Protein AF-A0A815W110-F1 (afdb_monomer_lite)

Foldseek 3Di:
DLVVLVVCVVCVQQLDHPPPPPDPDDDPVSNVVSVVPDPDDDDDDFWFDDDDGNHHPVNRVVRCVVTPGDPDDDDDDPLPCLDCVNVVVDDPVVSVVVSVVSVVVVVVVVVVQAAEWDCDPVAPRHDPSGPHYPPNSDDDDDPDDDPDDDDDDDDDPPDDD

Radius of gyration: 28.36 Å; chains: 1; bounding box: 44×60×89 Å

Organism: NCBI:txid392033

pLDDT: mean 85.51, std 13.54, range [36.84, 98.0]

InterPro domains:
  IPR020864 Membrane attack complex component/perforin (MACPF) domain [PF01823] (7-109)

Sequence (161 aa):
MYKAAAEASFLSSFGLSANYESDSKYNQTSINEYKRKINRKVVSSKGGEIFILGGHMEAWQASVKKSPAIIRRAVENLTYFIQADKIPELTDMALSKVRKEINEAVNTYMEMNTIRGCMNRNSPSFNWITNLDDGSCASVQQTTQFGGFIRTCTEDSHMPQ

Structure (mmCIF, N/CA/C/O backbone):
data_AF-A0A815W110-F1
#
_entry.id   AF-A0A815W110-F1
#
loop_
_atom_site.group_PDB
_atom_site.id
_atom_site.type_symbol
_atom_site.label_atom_id
_atom_site.label_alt_id
_atom_site.label_comp_id
_atom_site.label_asym_id
_atom_site.label_entity_id
_atom_site.label_seq_id
_atom_site.pdbx_PDB_ins_code
_atom_site.Cartn_x
_atom_site.Cartn_y
_atom_site.Cartn_z
_atom_site.occupancy
_atom_site.B_iso_or_equiv
_atom_site.auth_seq_id
_atom_site.auth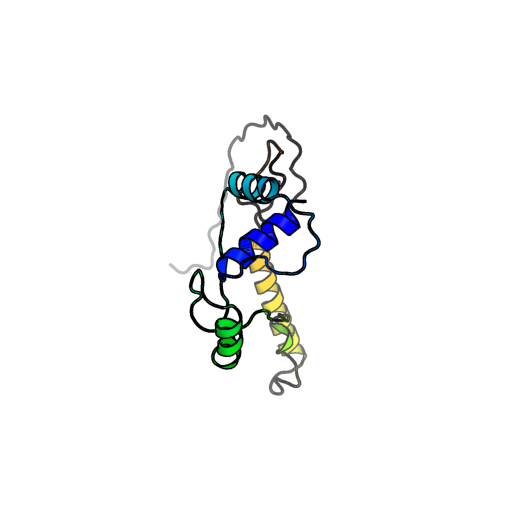_comp_id
_atom_site.auth_asym_id
_atom_site.auth_atom_id
_atom_site.pdbx_PDB_model_num
ATOM 1 N N . MET A 1 1 ? 3.249 8.091 -30.346 1.00 59.06 1 MET A N 1
ATOM 2 C CA . MET A 1 1 ? 4.572 7.669 -30.865 1.00 59.06 1 MET A CA 1
ATOM 3 C C . MET A 1 1 ? 5.406 6.896 -29.838 1.00 59.06 1 MET A C 1
ATOM 5 O O . MET A 1 1 ? 5.818 5.793 -30.158 1.00 59.06 1 MET A O 1
ATOM 9 N N . TYR A 1 2 ? 5.608 7.379 -28.604 1.00 77.00 2 TYR A N 1
ATOM 10 C CA . TYR A 1 2 ? 6.486 6.696 -27.628 1.00 77.00 2 TYR A CA 1
ATOM 11 C C . TYR A 1 2 ? 6.013 5.319 -27.122 1.00 77.00 2 TYR A C 1
ATOM 13 O O . TYR A 1 2 ? 6.851 4.509 -26.745 1.00 77.00 2 TYR A O 1
ATOM 21 N N . LYS A 1 3 ? 4.705 5.019 -27.148 1.00 81.56 3 LYS A N 1
ATOM 22 C CA . LYS A 1 3 ? 4.167 3.714 -26.715 1.00 81.56 3 LYS A CA 1
ATOM 23 C C . LYS A 1 3 ? 4.677 2.551 -27.581 1.00 81.56 3 LYS A C 1
ATOM 25 O O . LYS A 1 3 ? 5.240 1.607 -27.045 1.00 81.56 3 LYS A O 1
ATOM 30 N N . ALA A 1 4 ? 4.578 2.676 -28.905 1.00 80.12 4 ALA A N 1
ATOM 31 C CA . ALA A 1 4 ? 5.070 1.664 -29.844 1.00 80.12 4 ALA A CA 1
ATOM 32 C C . ALA A 1 4 ? 6.595 1.468 -29.737 1.00 80.12 4 ALA A C 1
ATOM 34 O O . ALA A 1 4 ? 7.088 0.345 -29.741 1.00 80.12 4 ALA A O 1
ATOM 35 N N . ALA A 1 5 ? 7.352 2.558 -29.558 1.00 82.56 5 ALA A N 1
ATOM 36 C CA . ALA A 1 5 ? 8.796 2.485 -29.327 1.00 82.56 5 ALA A CA 1
ATOM 37 C C . ALA A 1 5 ? 9.155 1.785 -27.999 1.00 82.56 5 ALA A C 1
ATOM 39 O O . ALA A 1 5 ? 10.152 1.064 -27.932 1.00 82.56 5 ALA A O 1
ATOM 40 N N . ALA A 1 6 ? 8.339 1.968 -26.954 1.00 85.06 6 ALA A N 1
ATOM 41 C CA . ALA A 1 6 ? 8.491 1.278 -25.676 1.00 85.06 6 ALA A CA 1
ATOM 42 C C . ALA A 1 6 ? 8.215 -0.224 -25.792 1.00 85.06 6 ALA A C 1
ATOM 44 O O . ALA A 1 6 ? 9.016 -1.026 -25.315 1.00 85.06 6 ALA A O 1
ATOM 45 N N . GLU A 1 7 ? 7.130 -0.598 -26.471 1.00 84.06 7 GLU A N 1
ATOM 46 C CA . GLU A 1 7 ? 6.768 -1.993 -26.744 1.00 84.06 7 GLU A CA 1
ATOM 47 C C . GLU A 1 7 ? 7.860 -2.695 -27.560 1.00 84.06 7 GLU A C 1
ATOM 49 O O . GLU A 1 7 ? 8.364 -3.737 -27.143 1.00 84.06 7 GLU A O 1
ATOM 54 N N . ALA A 1 8 ? 8.333 -2.076 -28.646 1.00 80.75 8 ALA A N 1
ATOM 55 C CA . ALA A 1 8 ? 9.441 -2.606 -29.440 1.00 80.75 8 ALA A CA 1
ATOM 56 C C . ALA A 1 8 ? 10.730 -2.761 -28.608 1.00 80.75 8 ALA A C 1
ATOM 58 O O . ALA A 1 8 ? 11.420 -3.778 -28.692 1.00 80.75 8 ALA A O 1
ATOM 59 N N . SER A 1 9 ? 11.042 -1.784 -27.746 1.00 83.12 9 SER A N 1
ATOM 60 C CA . SER A 1 9 ? 12.195 -1.862 -26.840 1.00 83.12 9 SER A CA 1
ATOM 61 C C . SER A 1 9 ? 12.038 -2.900 -25.717 1.00 83.12 9 SER A C 1
ATOM 63 O O . SER A 1 9 ? 13.041 -3.261 -25.087 1.00 83.12 9 SER A O 1
ATOM 65 N N . PHE A 1 10 ? 10.814 -3.324 -25.405 1.00 85.81 10 PHE A N 1
ATOM 66 C CA . PHE A 1 10 ? 10.538 -4.407 -24.467 1.00 85.81 10 PHE A CA 1
ATOM 67 C C . PHE A 1 10 ? 10.649 -5.767 -25.157 1.00 85.81 10 PHE A C 1
ATOM 69 O O . PHE A 1 10 ? 11.343 -6.636 -24.638 1.00 85.81 10 PHE A O 1
ATOM 76 N N . LEU A 1 11 ? 10.076 -5.937 -26.351 1.00 83.56 11 LEU A N 1
ATOM 77 C CA . LEU A 1 11 ? 10.185 -7.180 -27.127 1.00 83.56 11 LEU A CA 1
ATOM 78 C C . LEU A 1 11 ? 11.642 -7.541 -27.431 1.00 83.56 11 LEU A C 1
ATOM 80 O O . LEU A 1 11 ? 12.038 -8.692 -27.264 1.00 83.56 11 LEU A O 1
ATOM 84 N N . SER A 1 12 ? 12.483 -6.538 -27.710 1.00 78.56 12 SER A N 1
ATOM 85 C CA . SER A 1 12 ? 13.923 -6.757 -27.889 1.00 78.56 12 SER A CA 1
ATOM 86 C C . SER A 1 12 ? 14.620 -7.353 -26.654 1.00 78.56 12 SER A C 1
ATOM 88 O O . SER A 1 12 ? 15.744 -7.829 -26.764 1.00 78.56 12 SER A O 1
ATOM 90 N N . SER A 1 13 ? 14.011 -7.301 -25.461 1.00 81.38 13 SER A N 1
ATOM 91 C CA . SER A 1 13 ? 14.562 -7.938 -24.254 1.00 81.38 13 SER A CA 1
ATOM 92 C C . SER A 1 13 ? 14.346 -9.455 -24.193 1.00 81.38 13 SER A C 1
ATOM 94 O O . SER A 1 13 ? 15.034 -10.107 -23.414 1.00 81.38 13 SER A O 1
ATOM 96 N N . PHE A 1 14 ? 13.478 -10.010 -25.045 1.00 77.06 14 PHE A N 1
ATOM 97 C CA . PHE A 1 14 ? 13.240 -11.453 -25.215 1.00 77.06 14 PHE A CA 1
ATOM 98 C C . PHE A 1 14 ? 13.976 -12.040 -26.429 1.00 77.06 14 PHE A C 1
ATOM 100 O O . PHE A 1 14 ? 13.602 -13.085 -26.948 1.00 77.06 14 PHE A O 1
ATOM 107 N N . GLY A 1 15 ? 14.969 -11.327 -26.972 1.00 69.38 15 GLY A N 1
ATOM 108 C CA . GLY A 1 15 ? 15.657 -11.761 -28.195 1.00 69.38 15 GLY A CA 1
ATOM 109 C C . GLY A 1 15 ? 14.766 -11.752 -29.444 1.00 69.38 15 GLY A C 1
ATOM 110 O O . GLY A 1 15 ? 15.218 -12.129 -30.520 1.00 69.38 15 GLY A O 1
ATOM 111 N N . LEU A 1 16 ? 13.522 -11.279 -29.326 1.00 69.31 16 LEU A N 1
ATOM 112 C CA . LEU A 1 16 ? 12.637 -11.049 -30.453 1.00 69.31 16 LEU A CA 1
ATOM 113 C C . LEU A 1 16 ? 13.142 -9.802 -31.180 1.00 69.31 16 LEU A C 1
ATOM 115 O O . LEU A 1 16 ? 12.994 -8.674 -30.696 1.00 69.31 16 LEU A O 1
ATOM 119 N N . SER A 1 17 ? 13.762 -9.994 -32.346 1.00 54.91 17 SER A N 1
ATOM 120 C CA . SER A 1 17 ? 13.806 -8.914 -33.323 1.00 54.91 17 SER A CA 1
ATOM 121 C C . SER A 1 17 ? 12.362 -8.603 -33.702 1.00 54.91 17 SER A C 1
ATOM 123 O O . SER A 1 17 ? 11.524 -9.501 -33.803 1.00 54.91 17 SER A O 1
ATOM 125 N N . ALA A 1 18 ? 12.038 -7.327 -33.881 1.00 50.28 18 ALA A N 1
ATOM 126 C CA . ALA A 1 18 ? 10.761 -6.923 -34.447 1.00 50.28 18 ALA A CA 1
ATOM 127 C C . ALA A 1 18 ? 10.715 -7.326 -35.938 1.00 50.28 18 ALA A C 1
ATOM 129 O O . ALA A 1 18 ? 10.756 -6.477 -36.815 1.00 50.28 18 ALA A O 1
ATOM 130 N N . ASN A 1 19 ? 10.665 -8.632 -36.210 1.00 44.38 19 ASN A N 1
ATOM 131 C CA . ASN A 1 19 ? 10.255 -9.224 -37.483 1.00 44.38 19 ASN A CA 1
ATOM 132 C C . ASN A 1 19 ? 8.748 -9.531 -37.452 1.00 44.38 19 ASN A C 1
ATOM 134 O O . ASN A 1 19 ? 8.250 -10.313 -38.255 1.00 44.38 19 ASN A O 1
ATOM 138 N N . TYR A 1 20 ? 8.022 -8.945 -36.495 1.00 42.09 20 TYR A N 1
ATOM 139 C CA . TYR A 1 20 ? 6.584 -8.789 -36.612 1.00 42.09 20 TYR A CA 1
ATOM 140 C C . TYR A 1 20 ? 6.343 -8.007 -37.905 1.00 42.09 20 TYR A C 1
ATOM 142 O O . TYR A 1 20 ? 7.018 -7.000 -38.129 1.00 42.09 20 TYR A O 1
ATOM 150 N N . GLU A 1 21 ? 5.401 -8.445 -38.736 1.00 38.16 21 GLU A N 1
ATOM 151 C CA . GLU A 1 21 ? 4.820 -7.667 -39.837 1.00 38.16 21 GLU A CA 1
ATOM 152 C C . GLU A 1 21 ? 4.098 -6.412 -39.293 1.00 38.16 21 GLU A C 1
ATOM 154 O O . GLU A 1 21 ? 2.950 -6.121 -39.615 1.00 38.16 21 GLU A O 1
ATOM 159 N N . SER A 1 22 ? 4.749 -5.626 -38.434 1.00 41.34 22 SER A N 1
ATOM 160 C CA . SER A 1 22 ? 4.431 -4.221 -38.291 1.00 41.34 22 SER A CA 1
ATOM 161 C C . SER A 1 22 ? 4.932 -3.568 -39.563 1.00 41.34 22 SER A C 1
ATOM 163 O O . SER A 1 22 ? 6.096 -3.174 -39.660 1.00 41.34 22 SER A O 1
ATOM 165 N N . ASP A 1 23 ? 4.048 -3.540 -40.551 1.00 36.84 23 ASP A N 1
ATOM 166 C CA . ASP A 1 23 ? 3.837 -2.408 -41.439 1.00 36.84 23 ASP A CA 1
ATOM 167 C C . ASP A 1 23 ? 4.828 -1.264 -41.143 1.00 36.84 23 ASP A C 1
ATOM 169 O O . ASP A 1 23 ? 4.771 -0.587 -40.111 1.00 36.84 23 ASP A O 1
ATOM 173 N N . SER A 1 24 ? 5.821 -1.164 -42.016 1.00 43.31 24 SER A N 1
ATOM 174 C CA . SER A 1 24 ? 6.978 -0.272 -42.061 1.00 43.31 24 SER A CA 1
ATOM 175 C C . SER A 1 24 ? 6.724 1.193 -41.657 1.00 43.31 24 SER A C 1
ATOM 177 O O . SER A 1 24 ? 6.771 2.089 -42.500 1.00 43.31 24 SER A O 1
ATOM 179 N N . LYS A 1 25 ? 6.475 1.490 -40.373 1.00 47.88 25 LYS A N 1
ATOM 180 C CA . LYS A 1 25 ? 6.174 2.867 -39.923 1.00 47.88 25 LYS A CA 1
ATOM 181 C C . LYS A 1 25 ? 6.851 3.347 -38.641 1.00 47.88 25 LYS A C 1
ATOM 183 O O . LYS A 1 25 ? 6.629 4.497 -38.260 1.00 47.88 25 LYS A O 1
ATOM 188 N N . TYR A 1 26 ? 7.716 2.560 -37.998 1.00 55.69 26 TYR A N 1
ATOM 189 C CA . TYR A 1 26 ? 8.486 3.045 -36.844 1.00 55.69 26 TYR A CA 1
ATOM 190 C C . TYR A 1 26 ? 9.980 3.081 -37.142 1.00 55.69 26 TYR A C 1
ATOM 192 O O . TYR A 1 26 ? 10.665 2.066 -37.191 1.00 55.69 26 TYR A O 1
ATOM 200 N N . ASN A 1 27 ? 10.474 4.299 -37.349 1.00 62.94 27 ASN A N 1
ATOM 201 C CA . ASN A 1 27 ? 11.871 4.586 -37.624 1.00 62.94 27 ASN A CA 1
ATOM 202 C C . ASN A 1 27 ? 12.746 4.161 -36.425 1.00 62.94 27 ASN A C 1
ATOM 204 O O . ASN A 1 27 ? 12.448 4.523 -35.284 1.00 62.94 27 ASN A O 1
ATOM 208 N N . GLN A 1 28 ? 13.851 3.448 -36.674 1.00 68.81 28 GLN A N 1
ATOM 209 C CA . GLN A 1 28 ? 14.881 3.128 -35.674 1.00 68.81 28 GLN A CA 1
ATOM 210 C C . GLN A 1 28 ? 15.322 4.381 -34.893 1.00 68.81 28 GLN A C 1
ATOM 212 O O . GLN A 1 28 ? 15.606 4.308 -33.695 1.00 68.81 28 GLN A O 1
ATOM 217 N N . THR A 1 29 ? 15.288 5.548 -35.540 1.00 76.50 29 THR A N 1
ATOM 218 C CA . THR A 1 29 ? 15.498 6.859 -34.917 1.00 76.50 29 THR A CA 1
ATOM 219 C C . THR A 1 29 ? 14.532 7.118 -33.760 1.00 76.50 29 THR A C 1
ATOM 221 O O . THR A 1 29 ? 14.976 7.513 -32.689 1.00 76.50 29 THR A O 1
ATOM 224 N N . SER A 1 30 ? 13.237 6.820 -33.900 1.00 75.94 30 SER A N 1
ATOM 225 C CA . SER A 1 30 ? 12.241 7.020 -32.837 1.00 75.94 30 SER A CA 1
ATOM 226 C C . SER A 1 30 ? 12.448 6.080 -31.643 1.00 75.94 30 SER A C 1
ATOM 228 O O . SER A 1 30 ? 12.227 6.481 -30.499 1.00 75.94 30 SER A O 1
ATOM 230 N N . ILE A 1 31 ? 12.905 4.845 -31.880 1.00 77.12 31 ILE A N 1
ATOM 231 C CA . ILE A 1 31 ? 13.266 3.902 -30.807 1.00 77.12 31 ILE A CA 1
ATOM 232 C C . ILE A 1 31 ? 14.522 4.386 -30.076 1.00 77.12 31 ILE A C 1
ATOM 234 O O . ILE A 1 31 ? 14.568 4.367 -28.845 1.00 77.12 31 ILE A O 1
ATOM 238 N N . ASN A 1 32 ? 15.530 4.852 -30.812 1.00 82.81 32 ASN A N 1
ATOM 239 C CA . ASN A 1 32 ? 16.764 5.382 -30.235 1.00 82.81 32 ASN A CA 1
ATOM 240 C C . ASN A 1 32 ? 16.507 6.673 -29.440 1.00 82.81 32 ASN A C 1
ATOM 242 O O . ASN A 1 32 ? 17.007 6.829 -28.326 1.00 82.81 32 ASN A O 1
ATOM 246 N N . GLU A 1 33 ? 15.669 7.570 -29.962 1.00 86.69 33 GLU A N 1
ATOM 247 C CA . GLU A 1 33 ? 15.218 8.767 -29.254 1.00 86.69 33 GLU A CA 1
ATOM 248 C C . GLU A 1 33 ? 14.454 8.429 -27.977 1.00 86.69 33 GLU A C 1
ATOM 250 O O . GLU A 1 33 ? 14.693 9.057 -26.945 1.00 86.69 33 GLU A O 1
ATOM 255 N N . TYR A 1 34 ? 13.560 7.435 -28.032 1.00 86.00 34 TYR A N 1
ATOM 256 C CA . TYR A 1 34 ? 12.866 6.933 -26.852 1.00 86.00 34 TYR A CA 1
ATOM 257 C C . TYR A 1 34 ? 13.870 6.426 -25.814 1.00 86.00 34 TYR A C 1
ATOM 259 O O . TYR A 1 34 ? 13.866 6.927 -24.693 1.00 86.00 34 TYR A O 1
ATOM 267 N N . LYS A 1 35 ? 14.783 5.520 -26.198 1.00 84.38 35 LYS A N 1
ATOM 268 C CA . LYS A 1 35 ? 15.808 4.949 -25.308 1.00 84.38 35 LYS A CA 1
ATOM 269 C C . LYS A 1 35 ? 16.663 6.019 -24.631 1.00 84.38 35 LYS A C 1
ATOM 271 O O . LYS A 1 35 ? 16.928 5.903 -23.440 1.00 84.38 35 LYS A O 1
ATOM 276 N N . ARG A 1 36 ? 17.032 7.086 -25.348 1.00 88.25 36 ARG A N 1
ATOM 277 C CA . ARG A 1 36 ? 17.808 8.208 -24.793 1.00 88.25 36 ARG A CA 1
ATOM 278 C C . ARG A 1 36 ? 17.051 9.005 -23.723 1.00 88.25 36 ARG A C 1
ATOM 280 O O . ARG A 1 36 ? 17.682 9.601 -22.861 1.00 88.25 36 ARG A O 1
ATOM 287 N N . LYS A 1 37 ? 15.716 9.035 -23.772 1.00 90.50 37 LYS A N 1
ATOM 288 C CA . LYS A 1 37 ? 14.867 9.738 -22.793 1.00 90.50 37 LYS A CA 1
ATOM 289 C C . LYS A 1 37 ? 14.492 8.874 -21.579 1.00 90.50 37 LYS A C 1
ATOM 291 O O . LYS A 1 37 ? 13.804 9.361 -20.683 1.00 90.50 37 LYS A O 1
ATOM 296 N N . ILE A 1 38 ? 14.890 7.599 -21.542 1.00 88.75 38 ILE A N 1
ATOM 297 C CA . ILE A 1 38 ? 14.591 6.706 -20.418 1.00 88.75 38 ILE A CA 1
ATOM 298 C C . ILE A 1 38 ? 15.589 6.961 -19.289 1.00 88.75 38 ILE A C 1
ATOM 300 O O . ILE A 1 38 ? 16.757 6.605 -19.397 1.00 88.75 38 ILE A O 1
ATOM 304 N N . ASN A 1 39 ? 15.100 7.474 -18.162 1.00 91.12 39 ASN A N 1
ATOM 305 C CA . ASN A 1 39 ? 15.920 7.629 -16.956 1.00 91.12 39 ASN A CA 1
ATOM 306 C C . ASN A 1 39 ? 15.980 6.349 -16.106 1.00 91.12 39 ASN A C 1
ATOM 308 O O . ASN A 1 39 ? 16.890 6.176 -15.302 1.00 91.12 39 ASN A O 1
ATOM 312 N N . ARG A 1 40 ? 15.002 5.444 -16.252 1.00 89.75 40 ARG A N 1
ATOM 313 C CA . ARG A 1 40 ? 14.941 4.179 -15.509 1.00 89.75 40 ARG A CA 1
ATOM 314 C C . ARG A 1 40 ? 14.209 3.110 -16.317 1.00 89.75 40 ARG A C 1
ATOM 316 O O . ARG A 1 40 ? 13.080 3.332 -16.745 1.00 89.75 40 ARG A O 1
ATOM 323 N N . LYS A 1 41 ? 14.828 1.935 -16.467 1.00 86.69 41 LYS A N 1
ATOM 324 C CA . LYS A 1 41 ? 14.222 0.731 -17.059 1.00 86.69 41 LYS A CA 1
ATOM 325 C C . LYS A 1 41 ? 14.183 -0.376 -16.011 1.00 86.69 41 LYS A C 1
ATOM 327 O O . LYS A 1 41 ? 15.212 -0.705 -15.432 1.00 86.69 41 LYS A O 1
ATOM 332 N N . VAL A 1 42 ? 13.006 -0.955 -15.783 1.00 88.75 42 VAL A N 1
ATOM 333 C CA . VAL A 1 42 ? 12.819 -2.102 -14.885 1.00 88.75 42 VAL A CA 1
ATOM 334 C C . VAL A 1 42 ? 11.987 -3.145 -15.616 1.00 88.75 42 VAL A C 1
ATOM 336 O O . VAL A 1 42 ? 10.932 -2.821 -16.153 1.00 88.75 42 VAL A O 1
ATOM 339 N N . VAL A 1 43 ? 12.470 -4.385 -15.633 1.00 86.19 43 VAL A N 1
ATOM 340 C CA . VAL A 1 43 ? 11.712 -5.557 -16.083 1.00 86.19 43 VAL A CA 1
ATOM 341 C C . VAL A 1 43 ? 11.502 -6.436 -14.858 1.00 86.19 43 VAL A C 1
ATOM 343 O O . VAL A 1 43 ? 12.457 -6.748 -14.152 1.00 86.19 43 VAL A O 1
ATOM 346 N N . SER A 1 44 ? 10.249 -6.785 -14.576 1.00 88.31 44 SER A N 1
ATOM 347 C CA . SER A 1 44 ? 9.874 -7.626 -13.441 1.00 88.31 44 SER A CA 1
ATOM 348 C C . SER A 1 44 ? 9.045 -8.794 -13.952 1.00 88.31 44 SER A C 1
ATOM 350 O O . SER A 1 44 ? 8.046 -8.589 -14.639 1.00 88.31 44 SER A O 1
ATOM 352 N N . SER A 1 45 ? 9.480 -10.006 -13.618 1.00 88.56 45 SER A N 1
ATOM 353 C CA . SER A 1 45 ? 8.742 -11.239 -13.876 1.00 88.56 45 SER A CA 1
ATOM 354 C C . SER A 1 45 ? 7.972 -11.649 -12.624 1.00 88.56 45 SER A C 1
ATOM 356 O O . SER A 1 45 ? 8.487 -11.532 -11.509 1.00 88.56 45 SER A O 1
ATOM 358 N N . LYS A 1 46 ? 6.733 -12.113 -12.799 1.00 91.81 46 LYS A N 1
ATOM 359 C CA . LYS A 1 46 ? 5.895 -12.659 -11.727 1.00 91.81 46 LYS A CA 1
ATOM 360 C C . LYS A 1 46 ? 5.450 -14.059 -12.120 1.00 91.81 46 LYS A C 1
ATOM 362 O O . LYS A 1 46 ? 4.688 -14.211 -13.071 1.00 91.81 46 LYS A O 1
ATOM 367 N N . GLY A 1 47 ? 5.880 -15.049 -11.346 1.00 92.38 47 GLY A N 1
ATOM 368 C CA . GLY A 1 47 ? 5.664 -16.454 -11.677 1.00 92.38 47 GLY A CA 1
ATOM 369 C C . GLY A 1 47 ? 6.559 -16.916 -12.825 1.00 92.38 47 GLY A C 1
ATOM 370 O O . GLY A 1 47 ? 7.376 -16.156 -13.350 1.00 92.38 47 GLY A O 1
ATOM 371 N N . GLY A 1 48 ? 6.394 -18.179 -13.194 1.00 91.94 48 GLY A N 1
ATOM 372 C CA . GLY A 1 48 ? 7.309 -18.881 -14.078 1.00 91.94 48 GLY A CA 1
ATOM 373 C C . GLY A 1 48 ? 8.712 -19.017 -13.485 1.00 91.94 48 GLY A C 1
ATOM 374 O O . GLY A 1 48 ? 8.951 -18.774 -12.300 1.00 91.94 48 GLY A O 1
ATOM 375 N N . GLU A 1 49 ? 9.639 -19.422 -14.339 1.00 87.88 49 GLU A N 1
ATOM 376 C CA . GLU A 1 49 ? 11.069 -19.438 -14.056 1.00 87.88 49 GLU A CA 1
ATOM 377 C C . GLU A 1 49 ? 11.673 -18.024 -14.131 1.00 87.88 49 GLU A C 1
ATOM 379 O O . GLU A 1 49 ? 11.050 -17.064 -14.601 1.00 87.88 49 GLU A O 1
ATOM 384 N N . ILE A 1 50 ? 12.900 -17.888 -13.620 1.00 83.44 50 ILE A N 1
ATOM 385 C CA . ILE A 1 50 ? 13.625 -16.613 -13.571 1.00 83.44 50 ILE A CA 1
ATOM 386 C C . ILE A 1 50 ? 13.745 -16.042 -14.989 1.00 83.44 50 ILE A C 1
ATOM 388 O O . ILE A 1 50 ? 14.172 -16.727 -15.915 1.00 83.44 50 ILE A O 1
ATOM 392 N N . PHE A 1 51 ? 13.386 -14.767 -15.154 1.00 81.69 51 PHE A N 1
ATOM 393 C CA . PHE A 1 51 ? 13.534 -14.079 -16.432 1.00 81.69 51 PHE A CA 1
ATOM 394 C C . PHE A 1 51 ? 15.014 -13.877 -16.772 1.00 81.69 51 PHE A C 1
ATOM 396 O O . PHE A 1 51 ? 15.766 -13.299 -15.985 1.00 81.69 51 PHE A O 1
ATOM 403 N N . ILE A 1 52 ? 15.402 -14.303 -17.974 1.00 79.38 52 ILE A N 1
ATOM 404 C CA . ILE A 1 52 ? 16.748 -14.143 -18.522 1.00 79.38 52 ILE A CA 1
ATOM 405 C C . ILE A 1 52 ? 16.658 -13.218 -19.738 1.00 79.38 52 ILE A C 1
ATOM 407 O O . ILE A 1 52 ? 15.861 -13.451 -20.647 1.00 79.38 52 ILE A O 1
ATOM 411 N N . LEU A 1 53 ? 17.479 -12.164 -19.758 1.00 78.38 53 LEU A N 1
ATOM 412 C CA . LEU A 1 53 ? 17.584 -11.262 -20.909 1.00 78.38 53 LEU A CA 1
ATOM 413 C C . LEU A 1 53 ? 17.998 -12.045 -22.160 1.00 78.38 53 LEU A C 1
ATOM 415 O O . LEU A 1 53 ? 18.980 -12.781 -22.133 1.00 78.38 53 LEU A O 1
ATOM 419 N N . GLY A 1 54 ? 17.264 -11.860 -23.256 1.00 72.88 54 GLY A N 1
ATOM 420 C CA . GLY A 1 54 ? 17.473 -12.596 -24.505 1.00 72.88 54 GLY A CA 1
ATOM 421 C C . GLY A 1 54 ? 16.860 -13.999 -24.524 1.00 72.88 54 GLY A C 1
ATOM 422 O O . GLY A 1 54 ? 16.972 -14.679 -25.538 1.00 72.88 54 GLY A O 1
ATOM 423 N N . GLY A 1 55 ? 16.210 -14.434 -23.439 1.00 77.94 55 GLY A N 1
ATOM 424 C CA . GLY A 1 55 ? 15.466 -15.690 -23.402 1.00 77.94 55 GLY A CA 1
ATOM 425 C C . GLY A 1 55 ? 14.160 -15.620 -24.197 1.00 77.94 55 GLY A C 1
ATOM 426 O O . GLY A 1 55 ? 13.547 -14.560 -24.315 1.00 77.94 55 GLY A O 1
ATOM 427 N N . HIS A 1 56 ? 13.715 -16.771 -24.701 1.00 82.12 56 HIS A N 1
ATOM 428 C CA . HIS A 1 56 ? 12.471 -16.895 -25.462 1.00 82.12 56 HIS A CA 1
ATOM 429 C C . HIS A 1 56 ? 11.236 -16.699 -24.572 1.00 82.12 56 HIS A C 1
ATOM 431 O O . HIS A 1 56 ? 11.131 -17.287 -23.490 1.00 82.12 56 HIS A O 1
ATOM 437 N N . MET A 1 57 ? 10.276 -15.899 -25.044 1.00 84.38 57 MET A N 1
ATOM 438 C CA . MET A 1 57 ? 9.032 -15.619 -24.318 1.00 84.38 57 MET A CA 1
ATOM 439 C C . MET A 1 57 ? 8.212 -16.896 -24.090 1.00 84.38 57 MET A C 1
ATOM 441 O O . MET A 1 57 ? 7.609 -17.063 -23.032 1.00 84.38 57 MET A O 1
ATOM 445 N N . GLU A 1 58 ? 8.251 -17.822 -25.042 1.00 86.00 58 GLU A N 1
ATOM 446 C CA . GLU A 1 58 ? 7.523 -19.090 -25.041 1.00 86.00 58 GLU A CA 1
ATOM 447 C C . GLU A 1 58 ? 8.013 -20.019 -23.924 1.00 86.00 58 GLU A C 1
ATOM 449 O O . GLU A 1 58 ? 7.212 -20.683 -23.264 1.00 86.00 58 GLU A O 1
ATOM 454 N N . ALA A 1 59 ? 9.323 -20.028 -23.657 1.00 86.12 59 ALA A N 1
ATOM 455 C CA . ALA A 1 59 ? 9.908 -20.811 -22.571 1.00 86.12 59 ALA A CA 1
ATOM 456 C C . ALA A 1 59 ? 9.432 -20.295 -21.205 1.00 86.12 59 ALA A C 1
ATOM 458 O O . ALA A 1 59 ? 9.002 -21.076 -20.351 1.00 86.12 59 ALA A O 1
ATOM 459 N N . TRP A 1 60 ? 9.414 -18.968 -21.025 1.00 88.69 60 TRP A N 1
ATOM 460 C CA . TRP A 1 60 ? 8.846 -18.368 -19.820 1.00 88.69 60 TRP A CA 1
ATOM 461 C C . TRP A 1 60 ? 7.345 -18.675 -19.706 1.00 88.69 60 TRP A C 1
ATOM 463 O O . TRP A 1 60 ? 6.911 -19.154 -18.660 1.00 88.69 60 TRP A O 1
ATOM 473 N N . GLN A 1 61 ? 6.564 -18.508 -20.778 1.00 89.56 61 GLN A N 1
ATOM 474 C CA . GLN A 1 61 ? 5.128 -18.822 -20.793 1.00 89.56 61 GLN A CA 1
ATOM 475 C C . GLN A 1 61 ? 4.840 -20.280 -20.403 1.00 89.56 61 GLN A C 1
ATOM 477 O O . GLN A 1 61 ? 3.953 -20.531 -19.585 1.00 89.56 61 GLN A O 1
ATOM 482 N N . ALA A 1 62 ? 5.612 -21.237 -20.924 1.00 90.75 62 ALA A N 1
ATOM 483 C CA . ALA A 1 62 ? 5.473 -22.650 -20.580 1.00 90.75 62 ALA A CA 1
ATOM 484 C C . ALA A 1 62 ? 5.752 -22.918 -19.089 1.00 90.75 62 ALA A C 1
ATOM 486 O O . ALA A 1 62 ? 5.070 -23.733 -18.461 1.00 90.75 62 ALA A O 1
ATOM 487 N N . SER A 1 63 ? 6.704 -22.192 -18.496 1.00 91.88 63 SER A N 1
ATOM 488 C CA . SER A 1 63 ? 7.058 -22.334 -17.079 1.00 91.88 63 SER A CA 1
ATOM 489 C C . SER A 1 63 ? 5.985 -21.803 -16.114 1.00 91.88 63 SER A C 1
ATOM 491 O O . SER A 1 63 ? 5.867 -22.301 -14.991 1.00 91.88 63 SER A O 1
ATOM 493 N N . VAL A 1 64 ? 5.146 -20.846 -16.537 1.00 93.44 64 VAL A N 1
ATOM 494 C CA . VAL A 1 64 ? 4.112 -20.231 -15.677 1.00 93.44 64 VAL A CA 1
ATOM 495 C C . VAL A 1 64 ? 3.122 -21.268 -15.149 1.00 93.44 64 VAL A C 1
ATOM 497 O O . VAL A 1 64 ? 2.695 -21.175 -14.000 1.00 93.44 64 VAL A O 1
ATOM 500 N N . LYS A 1 65 ? 2.794 -22.297 -15.942 1.00 90.50 65 LYS A N 1
ATOM 501 C CA . LYS A 1 65 ? 1.888 -23.372 -15.508 1.00 90.50 65 LYS A CA 1
ATOM 502 C C . LYS A 1 65 ? 2.457 -24.173 -14.331 1.00 90.50 65 LYS A C 1
ATOM 504 O O . LYS A 1 65 ? 1.698 -24.615 -13.475 1.00 90.50 65 LYS A O 1
ATOM 509 N N . LYS A 1 66 ? 3.780 -24.361 -14.291 1.00 93.19 66 LYS A N 1
ATOM 510 C CA . LYS A 1 66 ? 4.484 -25.089 -13.225 1.00 93.19 66 LYS A CA 1
ATOM 511 C C . LYS A 1 66 ? 4.696 -24.223 -11.982 1.00 93.19 66 LYS A C 1
ATOM 513 O O . LYS A 1 66 ? 4.665 -24.739 -10.869 1.00 93.19 66 LYS A O 1
ATOM 518 N N . SER A 1 67 ? 4.890 -22.919 -12.168 1.00 93.44 67 SER A N 1
ATOM 519 C CA . SER A 1 67 ? 5.189 -21.973 -11.088 1.00 93.44 67 SER A CA 1
ATOM 520 C C . SER A 1 67 ? 4.293 -20.734 -11.176 1.00 93.44 67 SER A C 1
ATOM 522 O O . SER A 1 67 ? 4.767 -19.650 -11.518 1.00 93.44 67 SER A O 1
ATOM 524 N N . PRO A 1 68 ? 2.985 -20.856 -10.896 1.00 93.38 68 PRO A N 1
ATOM 525 C CA . PRO A 1 68 ? 2.070 -19.728 -10.994 1.00 93.38 68 PRO A CA 1
ATOM 526 C C . PRO A 1 68 ? 2.362 -18.679 -9.916 1.00 93.38 68 PRO A C 1
ATOM 528 O O . PRO A 1 68 ? 2.806 -18.993 -8.812 1.00 93.38 68 PRO A O 1
ATOM 531 N N . ALA A 1 69 ? 2.050 -17.419 -10.217 1.00 93.81 69 ALA A N 1
ATOM 532 C CA . ALA A 1 69 ? 2.067 -16.339 -9.240 1.00 93.81 69 ALA A CA 1
ATOM 533 C C . ALA A 1 69 ? 0.726 -15.615 -9.204 1.00 93.81 69 ALA A C 1
ATOM 535 O O . ALA A 1 69 ? 0.013 -15.503 -10.202 1.00 93.81 69 ALA A O 1
ATOM 536 N N . ILE A 1 70 ? 0.403 -15.074 -8.033 1.00 93.25 70 ILE A N 1
ATOM 537 C CA . ILE A 1 70 ? -0.792 -14.261 -7.850 1.00 93.25 70 ILE A CA 1
ATOM 538 C C . ILE A 1 70 ? -0.550 -12.903 -8.512 1.00 93.25 70 ILE A C 1
ATOM 540 O O . ILE A 1 70 ? 0.216 -12.077 -8.014 1.00 93.25 70 ILE A O 1
ATOM 544 N N . ILE A 1 71 ? -1.215 -12.672 -9.643 1.00 92.50 71 ILE A N 1
ATOM 545 C CA . ILE A 1 71 ? -1.153 -11.392 -10.362 1.00 92.50 71 ILE A CA 1
ATOM 546 C C . ILE A 1 71 ? -2.101 -10.370 -9.736 1.00 92.50 71 ILE A C 1
ATOM 548 O O . ILE A 1 71 ? -1.767 -9.188 -9.637 1.00 92.50 71 ILE A O 1
ATOM 552 N N . ARG A 1 72 ? -3.271 -10.830 -9.283 1.00 91.44 72 ARG A N 1
ATOM 553 C CA . ARG A 1 72 ? -4.310 -9.988 -8.695 1.00 91.44 72 ARG A CA 1
ATOM 554 C C . ARG A 1 72 ? -5.028 -10.732 -7.577 1.00 91.44 72 ARG A C 1
ATOM 556 O O . ARG A 1 72 ? -5.266 -11.931 -7.685 1.00 91.44 72 ARG A O 1
ATOM 563 N N . ARG A 1 73 ? -5.382 -10.003 -6.521 1.00 91.56 73 ARG A N 1
ATOM 564 C CA . ARG A 1 73 ? -6.303 -10.447 -5.472 1.00 91.56 73 ARG A CA 1
ATOM 565 C C . ARG A 1 73 ? -7.532 -9.546 -5.517 1.00 91.56 73 ARG A C 1
ATOM 567 O O . ARG A 1 73 ? -7.382 -8.341 -5.714 1.00 91.56 73 ARG A O 1
ATOM 574 N N . ALA A 1 74 ? -8.714 -10.126 -5.353 1.00 89.12 74 ALA A N 1
ATOM 575 C CA . ALA A 1 74 ? -9.873 -9.373 -4.895 1.00 89.12 74 ALA A CA 1
ATOM 576 C C . ALA A 1 74 ? -9.764 -9.279 -3.369 1.00 89.12 74 ALA A C 1
ATOM 578 O O . ALA A 1 74 ? -9.433 -10.273 -2.721 1.00 89.12 74 ALA A O 1
ATOM 579 N N . VAL A 1 75 ? -9.938 -8.080 -2.821 1.00 86.19 75 VAL A N 1
ATOM 580 C CA . VAL A 1 75 ? -9.850 -7.835 -1.380 1.00 86.19 75 VAL A CA 1
ATOM 581 C C . VAL A 1 75 ? -11.245 -7.481 -0.903 1.00 86.19 75 VAL A C 1
ATOM 583 O O . VAL A 1 75 ? -11.830 -6.523 -1.398 1.00 86.19 75 VAL A O 1
ATOM 586 N N . GLU A 1 76 ? -11.748 -8.263 0.043 1.00 86.62 76 GLU A N 1
ATOM 587 C CA . GLU A 1 76 ? -12.993 -7.985 0.753 1.00 86.62 76 GLU A CA 1
ATOM 588 C C . GLU A 1 76 ? -12.697 -7.311 2.094 1.00 86.62 76 GLU A C 1
ATOM 590 O O . GLU A 1 76 ? -11.584 -7.410 2.623 1.00 86.62 76 GLU A O 1
ATOM 595 N N . ASN A 1 77 ? -13.698 -6.634 2.661 1.00 89.38 77 ASN A N 1
ATOM 596 C CA . ASN A 1 77 ? -13.592 -6.115 4.022 1.00 89.38 77 ASN A CA 1
ATOM 597 C C . ASN A 1 77 ? -13.347 -7.288 4.991 1.00 89.38 77 ASN A C 1
ATOM 599 O O . ASN A 1 77 ? -14.001 -8.324 4.895 1.00 89.38 77 ASN A O 1
ATOM 603 N N . LEU A 1 78 ? -12.431 -7.118 5.948 1.00 89.25 78 LEU A N 1
ATOM 604 C CA . LEU A 1 78 ? -12.100 -8.132 6.955 1.00 89.25 78 LEU A CA 1
ATOM 605 C C . LEU A 1 78 ? -13.339 -8.665 7.698 1.00 89.25 78 LEU A C 1
ATOM 607 O O . LEU A 1 78 ? -13.411 -9.843 8.040 1.00 89.25 78 LEU A O 1
ATOM 611 N N . THR A 1 79 ? -14.343 -7.810 7.896 1.00 92.94 79 THR A N 1
ATOM 612 C CA .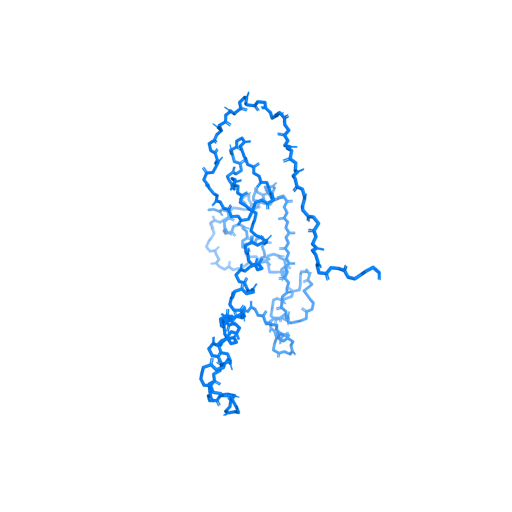 THR A 1 79 ? -15.609 -8.152 8.555 1.00 92.94 79 THR A CA 1
ATOM 613 C C . THR A 1 79 ? -16.533 -9.040 7.721 1.00 92.94 79 THR A C 1
ATOM 615 O O . THR A 1 79 ? -17.506 -9.563 8.262 1.00 92.94 79 THR A O 1
ATOM 618 N N . TYR A 1 80 ? -16.218 -9.284 6.443 1.00 90.56 80 TYR A N 1
ATOM 619 C CA . TYR A 1 80 ? -17.011 -10.133 5.552 1.00 90.56 80 TYR A CA 1
ATOM 620 C C . TYR A 1 80 ? -17.185 -11.557 6.092 1.00 90.56 80 TYR A C 1
ATOM 622 O O . TYR A 1 80 ? -18.248 -12.139 5.924 1.00 90.56 80 TYR A O 1
ATOM 630 N N . PHE A 1 81 ? -16.191 -12.121 6.782 1.00 89.06 81 PHE A N 1
ATOM 631 C CA . PHE A 1 81 ? -16.289 -13.479 7.340 1.00 89.06 81 PHE A CA 1
ATOM 632 C C . PHE A 1 81 ? -16.970 -13.544 8.714 1.00 89.06 81 PHE A C 1
ATOM 634 O O . PHE A 1 81 ? -17.209 -14.632 9.230 1.00 89.06 81 PHE A O 1
ATOM 641 N N . ILE A 1 82 ? -17.303 -12.399 9.313 1.00 93.31 82 ILE A N 1
ATOM 642 C CA . ILE A 1 82 ? -17.872 -12.315 10.663 1.00 93.31 82 ILE A CA 1
ATOM 643 C C . ILE A 1 82 ? -19.394 -12.364 10.545 1.00 93.31 82 ILE A C 1
ATOM 645 O O . ILE A 1 82 ? -20.084 -11.382 10.794 1.00 93.31 82 ILE A O 1
ATOM 649 N N . GLN A 1 83 ? -19.940 -13.489 10.105 1.00 91.94 83 GLN A N 1
ATOM 650 C CA . GLN A 1 83 ? -21.374 -13.667 9.860 1.00 91.94 83 GLN A CA 1
ATOM 651 C C . GLN A 1 83 ? -21.944 -14.784 10.736 1.00 91.94 83 GLN A C 1
ATOM 653 O O . GLN A 1 83 ? -21.213 -15.677 11.159 1.00 91.94 83 GLN A O 1
ATOM 658 N N . ALA A 1 84 ? -23.247 -14.730 11.018 1.00 93.12 84 ALA A N 1
ATOM 659 C CA . ALA A 1 84 ? -23.902 -15.698 11.899 1.00 93.12 84 ALA A CA 1
ATOM 660 C C . ALA A 1 84 ? -23.898 -17.123 11.331 1.00 93.12 84 ALA A C 1
ATOM 662 O O . ALA A 1 84 ? -23.825 -18.087 12.083 1.00 93.12 84 ALA A O 1
ATOM 663 N N . ASP A 1 85 ? -23.893 -17.270 10.004 1.00 92.75 85 ASP A N 1
ATOM 664 C CA . ASP A 1 85 ? -23.757 -18.565 9.334 1.00 92.75 85 ASP A CA 1
ATOM 665 C C . ASP A 1 85 ? -22.335 -19.150 9.436 1.00 92.75 85 ASP A C 1
ATOM 667 O O . ASP A 1 85 ? -22.147 -20.347 9.218 1.00 92.75 85 ASP A O 1
ATOM 671 N N . LYS A 1 86 ? -21.327 -18.320 9.744 1.00 92.56 86 LYS A N 1
ATOM 672 C CA . LYS A 1 86 ? -19.923 -18.732 9.919 1.00 92.56 86 LYS A CA 1
ATOM 673 C C . LYS A 1 86 ? -19.520 -18.902 11.380 1.00 92.56 86 LYS A C 1
ATOM 675 O O . LYS A 1 86 ? -18.556 -19.614 11.639 1.00 92.56 86 LYS A O 1
ATOM 680 N N . ILE A 1 87 ? -20.225 -18.244 12.300 1.00 95.06 87 ILE A N 1
ATOM 681 C CA . ILE A 1 87 ? -19.934 -18.222 13.741 1.00 95.06 87 ILE A CA 1
ATOM 682 C C . ILE A 1 87 ? -21.256 -18.418 14.511 1.00 95.06 87 ILE A C 1
ATOM 684 O O . ILE A 1 87 ? -21.768 -17.470 15.116 1.00 95.06 87 ILE A O 1
ATOM 688 N N . PRO A 1 88 ? -21.860 -19.620 14.444 1.00 94.38 88 PRO A N 1
ATOM 689 C CA . PRO A 1 88 ? -23.189 -19.883 15.000 1.00 94.38 88 PRO A CA 1
ATOM 690 C C . PRO A 1 88 ? -23.241 -19.830 16.536 1.00 94.38 88 PRO A C 1
ATOM 692 O O . PRO A 1 88 ? -24.317 -19.686 17.112 1.00 94.38 88 PRO A O 1
ATOM 695 N N . GLU A 1 89 ? -22.099 -19.939 17.216 1.00 95.62 89 GLU A N 1
ATOM 696 C CA . GLU A 1 89 ? -21.979 -19.840 18.673 1.00 95.62 89 GLU A CA 1
ATOM 697 C C . GLU A 1 89 ? -22.209 -18.425 19.233 1.00 95.62 89 GLU A C 1
ATOM 699 O O . GLU A 1 89 ? -22.403 -18.268 20.441 1.00 95.62 89 GLU A O 1
ATOM 704 N N . LEU A 1 90 ? -22.196 -17.391 18.385 1.00 94.94 90 LEU A N 1
ATOM 705 C CA . LEU A 1 90 ? -22.406 -16.004 18.794 1.00 94.94 90 LEU A CA 1
ATOM 706 C C . LEU A 1 90 ? -23.756 -15.470 18.318 1.00 94.94 90 LEU A C 1
ATOM 708 O O . LEU A 1 90 ? -24.242 -15.786 17.236 1.00 94.94 90 LEU A O 1
ATOM 712 N N . THR A 1 91 ? -24.345 -14.583 19.120 1.00 96.06 91 THR A N 1
ATOM 713 C CA . THR A 1 91 ? -25.555 -13.859 18.720 1.00 96.06 91 THR A CA 1
ATOM 714 C C . THR A 1 91 ? -25.233 -12.804 17.661 1.00 96.06 91 THR A C 1
ATOM 716 O O . THR A 1 91 ? -24.139 -12.233 17.645 1.00 96.06 91 THR A O 1
ATOM 719 N N . ASP A 1 92 ? -26.220 -12.456 16.831 1.00 94.25 92 ASP A N 1
ATOM 720 C CA . ASP A 1 92 ? -26.086 -11.375 15.843 1.00 94.25 92 ASP A CA 1
ATOM 721 C C . ASP A 1 92 ? -25.638 -10.049 16.470 1.00 94.25 92 ASP A C 1
ATOM 723 O O . ASP A 1 92 ? -24.850 -9.305 15.885 1.00 94.25 92 ASP A O 1
ATOM 727 N N . MET A 1 93 ? -26.092 -9.765 17.694 1.00 95.56 93 MET A N 1
ATOM 728 C CA . MET A 1 93 ? -25.696 -8.569 18.435 1.00 95.56 93 MET A CA 1
ATOM 729 C C . MET A 1 93 ? -24.206 -8.592 18.799 1.00 95.56 93 MET A C 1
ATOM 731 O O . MET A 1 93 ? -23.511 -7.589 18.613 1.00 95.56 93 MET A O 1
ATOM 735 N N . ALA A 1 94 ? -23.699 -9.732 19.280 1.00 96.56 94 ALA A N 1
ATOM 736 C CA . ALA A 1 94 ? -22.281 -9.896 19.587 1.00 96.56 94 ALA A CA 1
ATOM 737 C C . ALA A 1 94 ? -21.427 -9.764 18.316 1.00 96.56 94 ALA A C 1
ATOM 739 O O . ALA A 1 94 ? -20.453 -9.010 18.307 1.00 96.56 94 ALA A O 1
ATOM 740 N N . LEU A 1 95 ? -21.839 -10.406 17.219 1.00 96.56 95 LEU A N 1
ATOM 741 C CA . LEU A 1 95 ? -21.162 -10.305 15.924 1.00 96.56 95 LEU A CA 1
ATOM 742 C C . LEU A 1 95 ? -21.164 -8.870 15.388 1.00 96.56 95 LEU A C 1
ATOM 744 O O . LEU A 1 95 ? -20.133 -8.390 14.922 1.00 96.56 95 LEU A O 1
ATOM 748 N N . SER A 1 96 ? -22.282 -8.148 15.500 1.00 95.88 96 SER A N 1
ATOM 749 C CA . SER A 1 96 ? -22.369 -6.742 15.093 1.00 95.88 96 SER A CA 1
ATOM 750 C C . SER A 1 96 ? -21.400 -5.856 15.876 1.00 95.88 96 SER A C 1
ATOM 752 O O . SER A 1 96 ? -20.771 -4.975 15.287 1.00 95.88 96 SER A O 1
ATOM 754 N N . LYS A 1 97 ? -21.249 -6.089 17.186 1.00 97.00 97 LYS A N 1
ATOM 755 C CA . LYS A 1 97 ? -20.274 -5.361 18.004 1.00 97.00 97 LYS A C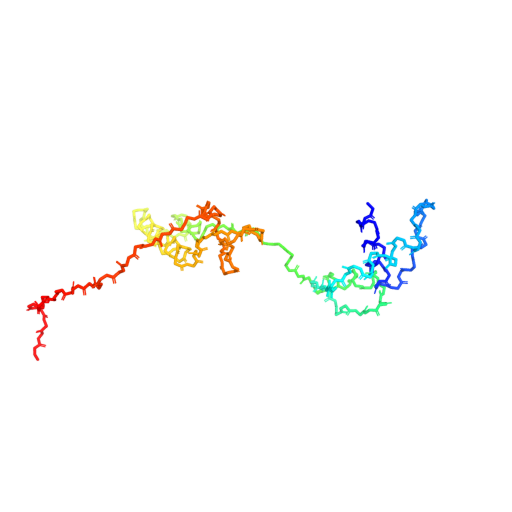A 1
ATOM 756 C C . LYS A 1 97 ? -18.849 -5.644 17.528 1.00 97.00 97 LYS A C 1
ATOM 758 O O . LYS A 1 97 ? -18.107 -4.706 17.276 1.00 97.00 97 LYS A O 1
ATOM 763 N N . VAL A 1 98 ? -18.500 -6.912 17.306 1.00 96.19 98 VAL A N 1
ATOM 764 C CA . VAL A 1 98 ? -17.171 -7.299 16.802 1.00 96.19 98 VAL A CA 1
ATOM 765 C C . VAL A 1 98 ? -16.868 -6.653 15.445 1.00 96.19 98 VAL A C 1
ATOM 767 O O . VAL A 1 98 ? -15.793 -6.085 15.265 1.00 96.19 98 VAL A O 1
ATOM 770 N N . ARG A 1 99 ? -17.816 -6.679 14.496 1.00 96.56 99 ARG A N 1
ATOM 771 C CA . ARG A 1 99 ? -17.642 -6.014 13.191 1.00 96.56 99 ARG A CA 1
ATOM 772 C C . ARG A 1 99 ? -17.378 -4.520 13.346 1.00 96.56 99 ARG A C 1
ATOM 774 O O . ARG A 1 99 ? -16.521 -3.984 12.649 1.00 96.56 99 ARG A O 1
ATOM 781 N N . LYS A 1 100 ? -18.122 -3.850 14.232 1.00 96.75 100 LYS A N 1
ATOM 782 C CA . LYS A 1 100 ? -17.969 -2.416 14.488 1.00 96.75 100 LYS A CA 1
ATOM 783 C C . LYS A 1 100 ? -16.561 -2.097 14.995 1.00 96.75 100 LYS A C 1
ATOM 785 O O . LYS A 1 100 ? -15.886 -1.288 14.370 1.00 96.75 100 LYS A O 1
ATOM 790 N N . GLU A 1 101 ? -16.110 -2.781 16.043 1.00 97.31 101 GLU A N 1
ATOM 791 C CA . GLU A 1 101 ? -14.781 -2.565 16.638 1.00 97.31 101 GLU A CA 1
ATOM 792 C C . GLU A 1 101 ? -13.655 -2.804 15.615 1.00 97.31 101 GLU A C 1
ATOM 794 O O . GLU A 1 101 ? -12.712 -2.023 15.514 1.00 97.31 101 GLU A O 1
ATOM 799 N N . ILE A 1 102 ? -13.773 -3.847 14.784 1.00 96.94 102 ILE A N 1
ATOM 800 C CA . ILE A 1 102 ? -12.790 -4.124 13.725 1.00 96.94 102 ILE A CA 1
ATOM 801 C C . ILE A 1 102 ? -12.789 -3.020 12.665 1.00 96.94 102 ILE A C 1
ATOM 803 O O . ILE A 1 102 ? -11.720 -2.579 12.248 1.00 96.94 102 ILE A O 1
ATOM 807 N N . ASN A 1 103 ? -13.962 -2.561 12.225 1.00 96.19 103 ASN A N 1
ATOM 808 C CA . ASN A 1 103 ? -14.048 -1.471 11.254 1.00 96.19 103 ASN A CA 1
ATOM 809 C C . ASN A 1 103 ? -13.466 -0.166 11.818 1.00 96.19 103 ASN A C 1
ATOM 811 O O . ASN A 1 103 ? -12.753 0.533 11.103 1.00 96.19 103 ASN A O 1
ATOM 815 N N . GLU A 1 104 ? -13.713 0.146 13.090 1.00 97.19 104 GLU A N 1
ATOM 816 C CA . GLU A 1 104 ? -13.131 1.314 13.762 1.00 97.19 104 GLU A CA 1
ATOM 817 C C . GLU A 1 104 ? -11.603 1.210 13.860 1.00 97.19 104 GLU A C 1
ATOM 819 O O . GLU A 1 104 ? -10.898 2.174 13.546 1.00 97.19 104 GLU A O 1
ATOM 824 N N . ALA A 1 105 ? -11.070 0.031 14.190 1.00 97.25 105 ALA A N 1
ATOM 825 C CA . ALA A 1 105 ? -9.630 -0.211 14.210 1.00 97.25 105 ALA A CA 1
ATOM 826 C C . ALA A 1 105 ? -8.994 -0.067 12.814 1.00 97.25 105 ALA A C 1
ATOM 828 O O . ALA A 1 105 ? -7.941 0.558 12.669 1.00 97.25 105 ALA A O 1
ATOM 829 N N . VAL A 1 106 ? -9.644 -0.600 11.772 1.00 96.25 106 VAL A N 1
ATOM 830 C CA . VAL A 1 106 ? -9.191 -0.456 10.379 1.00 96.25 106 VAL A CA 1
ATOM 831 C C . VAL A 1 106 ? -9.215 1.011 9.951 1.00 96.25 106 VAL A C 1
ATOM 833 O O . VAL A 1 106 ? -8.228 1.492 9.401 1.00 96.25 106 VAL A O 1
ATOM 836 N N . ASN A 1 107 ? -10.292 1.742 10.237 1.00 96.19 107 ASN A N 1
ATOM 837 C CA . ASN A 1 107 ? -10.388 3.167 9.914 1.00 96.19 107 ASN A CA 1
ATOM 838 C C . ASN A 1 107 ? -9.290 3.970 10.611 1.00 96.19 107 ASN A C 1
ATOM 840 O O . ASN A 1 107 ? -8.585 4.730 9.954 1.00 96.19 107 ASN A O 1
ATOM 844 N N . THR A 1 108 ? -9.072 3.719 11.903 1.00 97.94 108 THR A N 1
ATOM 845 C CA . THR A 1 108 ? -7.992 4.348 12.675 1.00 97.94 108 THR A CA 1
ATOM 846 C C . THR A 1 108 ? -6.631 4.085 12.033 1.00 97.94 108 THR A C 1
ATOM 848 O O . THR A 1 108 ? -5.838 5.007 11.854 1.00 97.94 108 THR A O 1
ATOM 851 N N . TYR A 1 109 ? -6.352 2.842 11.622 1.00 97.31 109 TYR A N 1
ATOM 852 C CA . TYR A 1 109 ? -5.112 2.517 10.919 1.00 97.31 109 TYR A CA 1
ATOM 853 C C . TYR A 1 109 ? -4.963 3.326 9.624 1.00 97.31 109 TYR A C 1
ATOM 855 O O . TYR A 1 109 ? -3.895 3.886 9.369 1.00 97.31 109 TYR A O 1
ATOM 863 N N . MET A 1 110 ? -6.022 3.421 8.819 1.00 96.56 110 MET A N 1
ATOM 864 C CA . MET A 1 110 ? -5.989 4.168 7.560 1.00 96.56 110 MET A CA 1
ATOM 865 C C . MET A 1 110 ? -5.778 5.666 7.799 1.00 96.56 110 MET A C 1
ATOM 867 O O . MET A 1 110 ? -4.951 6.278 7.125 1.00 96.56 110 MET A O 1
ATOM 871 N N . GLU A 1 111 ? -6.464 6.251 8.779 1.00 97.06 111 G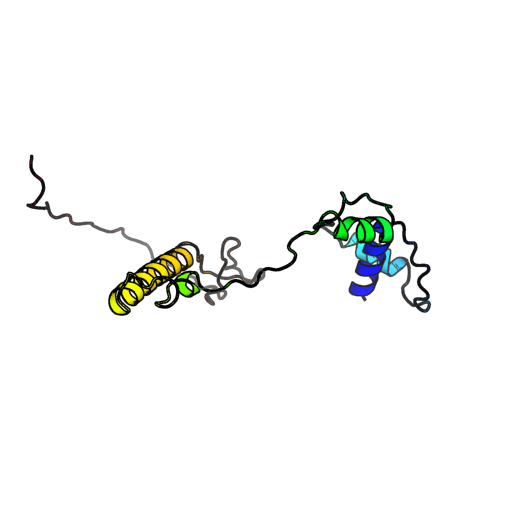LU A N 1
ATOM 872 C CA . GLU A 1 111 ? -6.328 7.665 9.142 1.00 97.06 111 GLU A CA 1
ATOM 873 C C . GLU A 1 111 ? -4.914 7.997 9.619 1.00 97.06 111 GLU A C 1
ATOM 875 O O . GLU A 1 111 ? -4.307 8.943 9.120 1.00 97.06 111 GLU A O 1
ATOM 880 N N . MET A 1 112 ? -4.348 7.174 10.503 1.00 97.44 112 MET A N 1
ATOM 881 C CA . MET A 1 112 ? -3.001 7.380 11.046 1.00 97.44 112 MET A CA 1
ATOM 882 C C . MET A 1 112 ? -1.893 7.209 9.994 1.00 97.44 112 MET A C 1
ATOM 884 O O . MET A 1 112 ? -0.812 7.771 10.144 1.00 97.44 112 MET A O 1
ATOM 888 N N . ASN A 1 113 ? -2.151 6.456 8.918 1.00 97.81 113 ASN A N 1
ATOM 889 C CA . ASN A 1 113 ? -1.222 6.285 7.793 1.00 97.81 113 ASN A CA 1
ATOM 890 C C . ASN A 1 113 ? -1.509 7.240 6.618 1.00 97.81 113 ASN A C 1
ATOM 892 O O . ASN A 1 113 ? -0.825 7.191 5.591 1.00 97.81 113 ASN A O 1
ATOM 896 N N . THR A 1 114 ? -2.509 8.112 6.743 1.00 98.00 114 THR A N 1
ATOM 897 C CA . THR A 1 114 ? -2.832 9.111 5.725 1.00 98.00 114 THR A CA 1
ATOM 898 C C . THR A 1 114 ? -2.032 10.384 5.980 1.00 98.00 114 THR A C 1
ATOM 900 O O . THR A 1 114 ? -2.261 11.101 6.950 1.00 98.00 114 THR A O 1
ATOM 903 N N . ILE A 1 115 ? -1.116 10.702 5.069 1.00 97.25 115 ILE A N 1
ATOM 904 C CA . ILE A 1 115 ? -0.335 11.939 5.079 1.00 97.25 115 ILE A CA 1
ATOM 905 C C . ILE A 1 115 ? -0.955 12.870 4.042 1.00 97.25 115 ILE A C 1
ATOM 907 O O . ILE A 1 115 ? -0.806 12.655 2.836 1.00 97.25 115 ILE A O 1
ATOM 911 N N . ARG A 1 116 ? -1.659 13.896 4.522 1.00 96.44 116 ARG A N 1
ATOM 912 C CA . ARG A 1 116 ? -2.345 14.901 3.697 1.00 96.44 116 ARG A CA 1
ATOM 913 C C . ARG A 1 116 ? -1.382 15.997 3.236 1.00 96.44 116 ARG A C 1
ATOM 915 O O . ARG A 1 116 ? -0.385 16.265 3.906 1.00 96.44 116 ARG A O 1
ATOM 922 N N . GLY A 1 117 ? -1.636 16.580 2.072 1.00 94.75 117 GLY A N 1
ATOM 923 C CA . GLY A 1 117 ? -0.859 17.699 1.535 1.00 94.75 117 GLY A CA 1
ATOM 924 C C . GLY A 1 117 ? -1.011 17.843 0.023 1.00 94.75 117 GLY A C 1
ATOM 925 O O . GLY A 1 117 ? -1.810 17.153 -0.605 1.00 94.75 117 GLY A O 1
ATOM 926 N N . CYS A 1 118 ? -0.191 18.695 -0.589 1.00 95.00 118 CYS A N 1
ATOM 927 C CA . CYS A 1 118 ? -0.204 18.876 -2.037 1.00 95.00 118 CYS A CA 1
ATOM 928 C C . CYS A 1 118 ? 0.581 17.780 -2.781 1.00 95.00 118 CYS A C 1
ATOM 930 O O . CYS A 1 118 ? 1.797 17.648 -2.618 1.00 95.00 118 CYS A O 1
ATOM 932 N N . MET A 1 119 ? -0.090 17.072 -3.698 1.00 96.00 119 MET A N 1
ATOM 933 C CA . MET A 1 119 ? 0.530 16.057 -4.570 1.00 96.00 119 MET A CA 1
ATOM 934 C C . MET A 1 119 ? 0.995 16.596 -5.941 1.00 96.00 119 MET A C 1
ATOM 936 O O . MET A 1 119 ? 1.630 15.872 -6.716 1.00 96.00 119 MET A O 1
ATOM 940 N N . ASN A 1 120 ? 0.708 17.862 -6.27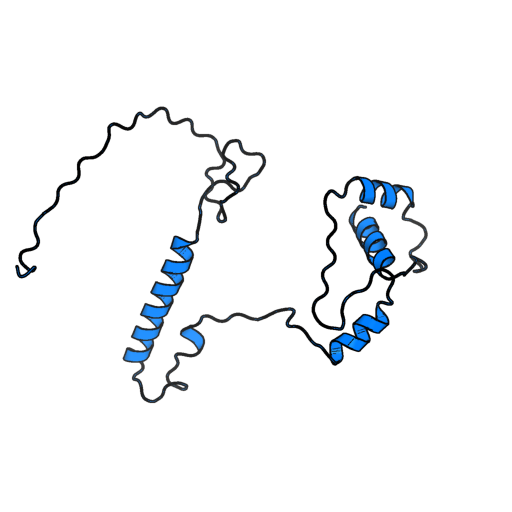2 1.00 95.50 120 ASN A N 1
ATOM 941 C CA . ASN A 1 120 ? 1.110 18.473 -7.543 1.00 95.50 120 ASN A CA 1
ATOM 942 C C . ASN A 1 120 ? 2.601 18.842 -7.545 1.00 95.50 120 ASN A C 1
ATOM 944 O O . ASN A 1 120 ? 2.994 19.842 -6.956 1.00 95.50 120 ASN A O 1
ATOM 948 N N . ARG A 1 121 ? 3.412 18.094 -8.302 1.00 94.69 121 ARG A N 1
ATOM 949 C CA . ARG A 1 121 ? 4.871 18.294 -8.430 1.00 94.69 121 ARG A CA 1
ATOM 950 C C . ARG A 1 121 ? 5.306 19.675 -8.925 1.00 94.69 121 ARG A C 1
ATOM 952 O O . ARG A 1 121 ? 6.461 20.034 -8.731 1.00 94.69 121 ARG A O 1
ATOM 959 N N . ASN A 1 122 ? 4.420 20.419 -9.585 1.00 94.31 122 ASN A N 1
ATOM 960 C CA . ASN A 1 122 ? 4.718 21.760 -10.088 1.00 94.31 122 ASN A CA 1
ATOM 961 C C . ASN A 1 122 ? 4.339 22.864 -9.085 1.00 94.31 122 ASN A C 1
ATOM 963 O O . ASN A 1 122 ? 4.586 24.037 -9.356 1.00 94.31 122 ASN A O 1
ATOM 967 N N . SER A 1 123 ? 3.703 22.517 -7.960 1.00 93.31 123 SER A N 1
ATOM 968 C CA . SER A 1 123 ? 3.337 23.480 -6.921 1.00 93.31 123 SER A CA 1
ATOM 969 C C . SER A 1 123 ? 4.533 23.790 -6.009 1.00 93.31 123 SER A C 1
ATOM 971 O O . SER A 1 123 ? 5.246 22.866 -5.612 1.00 93.31 123 SER A O 1
ATOM 973 N N . PRO A 1 124 ? 4.714 25.055 -5.582 1.00 89.88 124 PRO A N 1
ATOM 974 C CA . PRO A 1 124 ? 5.648 25.409 -4.512 1.00 89.88 124 PRO A CA 1
ATOM 975 C C . PRO A 1 124 ? 5.360 24.704 -3.177 1.00 89.88 124 PRO A C 1
ATOM 977 O O . PRO A 1 124 ? 6.274 24.523 -2.380 1.00 89.88 124 PRO A O 1
ATOM 980 N N . SER A 1 125 ? 4.109 24.297 -2.941 1.00 92.00 125 SER A N 1
ATOM 981 C CA . SER A 1 125 ? 3.668 23.587 -1.734 1.00 92.00 125 SER A CA 1
ATOM 982 C C . SER A 1 125 ? 3.780 22.060 -1.861 1.00 9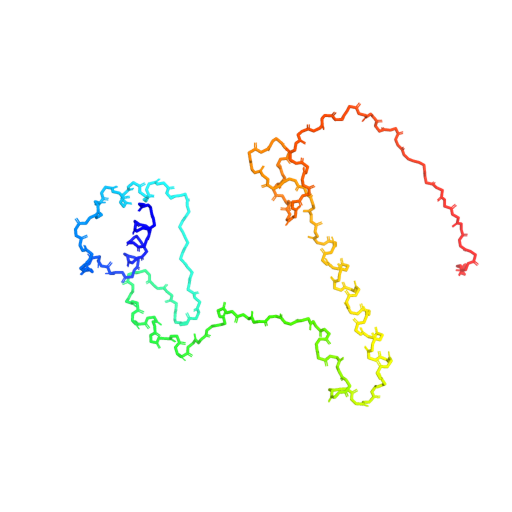2.00 125 SER A C 1
ATOM 984 O O . SER A 1 125 ? 3.270 21.346 -1.000 1.00 92.00 125 SER A O 1
ATOM 986 N N . PHE A 1 126 ? 4.384 21.536 -2.938 1.00 94.50 126 PHE A N 1
ATOM 987 C CA . PHE A 1 126 ? 4.495 20.094 -3.171 1.00 94.50 126 PHE A CA 1
ATOM 988 C C . PHE A 1 126 ? 5.164 19.372 -1.997 1.00 94.50 126 PHE A C 1
ATOM 990 O O . PHE A 1 126 ? 6.280 19.709 -1.599 1.00 94.50 126 PHE A O 1
ATOM 997 N N . ASN A 1 127 ? 4.514 18.316 -1.510 1.00 93.94 127 ASN A N 1
ATOM 998 C CA . ASN A 1 127 ? 5.049 17.461 -0.466 1.00 93.94 127 ASN A CA 1
ATOM 999 C C . ASN A 1 127 ? 5.213 16.020 -0.977 1.00 93.94 127 ASN A C 1
ATOM 1001 O O . ASN A 1 127 ? 4.250 15.343 -1.328 1.00 93.94 127 ASN A O 1
ATOM 1005 N N . TRP A 1 128 ? 6.454 15.531 -1.008 1.00 95.06 128 TRP A N 1
ATOM 1006 C CA . TRP A 1 128 ? 6.788 14.225 -1.581 1.00 95.06 128 TRP A CA 1
ATOM 1007 C C . TRP A 1 128 ? 6.403 13.028 -0.697 1.00 95.06 128 TRP A C 1
ATOM 1009 O O . TRP A 1 128 ? 6.348 11.914 -1.218 1.00 95.06 128 TRP A O 1
ATOM 1019 N N . ILE A 1 129 ? 6.139 13.233 0.602 1.00 96.44 129 ILE A N 1
ATOM 1020 C CA . ILE A 1 129 ? 5.662 12.171 1.512 1.00 96.44 129 ILE A CA 1
ATOM 1021 C C . ILE A 1 129 ? 4.135 12.035 1.531 1.00 96.44 129 ILE A C 1
ATOM 1023 O O . ILE A 1 129 ? 3.616 11.048 2.047 1.00 96.44 129 ILE A O 1
ATOM 1027 N N . THR A 1 130 ? 3.409 13.011 0.985 1.00 96.31 130 THR A N 1
ATOM 1028 C CA . THR A 1 130 ? 1.945 13.008 0.951 1.00 96.31 130 THR A CA 1
ATOM 1029 C C . THR A 1 130 ? 1.411 11.861 0.095 1.00 96.31 130 THR A C 1
ATOM 1031 O O . THR A 1 130 ? 1.854 11.648 -1.036 1.00 96.31 130 THR A O 1
ATOM 1034 N N . ASN A 1 131 ? 0.405 11.156 0.617 1.00 96.81 131 ASN A N 1
ATOM 1035 C CA . ASN A 1 131 ? -0.308 10.087 -0.085 1.00 96.81 131 ASN A CA 1
ATOM 1036 C C . ASN A 1 131 ? -1.792 10.403 -0.343 1.00 96.81 131 ASN A C 1
ATOM 1038 O O . ASN A 1 131 ? -2.457 9.622 -1.023 1.00 96.81 131 ASN A O 1
ATOM 1042 N N . LEU A 1 132 ? -2.290 11.542 0.150 1.00 97.12 132 LEU A N 1
ATOM 1043 C CA . LEU A 1 132 ? -3.645 12.020 -0.097 1.00 97.12 132 LEU A CA 1
ATOM 1044 C C . LEU A 1 132 ? -3.653 13.528 -0.372 1.00 97.12 132 LEU A C 1
ATOM 1046 O O . LEU A 1 132 ? -3.255 14.314 0.486 1.00 97.12 132 LEU A O 1
ATOM 1050 N N . ASP A 1 133 ? -4.138 13.915 -1.553 1.00 95.44 133 ASP A N 1
ATOM 1051 C CA . ASP A 1 133 ? -4.285 15.322 -1.925 1.00 95.44 133 ASP A CA 1
ATOM 1052 C C . ASP A 1 133 ? -5.365 15.995 -1.070 1.00 95.44 133 ASP A C 1
ATOM 1054 O O . ASP A 1 133 ? -6.483 15.489 -0.952 1.00 95.44 133 ASP A O 1
ATOM 1058 N N . ASP A 1 134 ? -5.023 17.127 -0.463 1.00 94.19 134 ASP A N 1
ATOM 1059 C CA . ASP A 1 134 ? -5.923 17.919 0.382 1.00 94.19 134 ASP A CA 1
ATOM 1060 C C . ASP A 1 134 ? -6.284 19.284 -0.225 1.00 94.19 134 ASP A C 1
ATOM 1062 O O . ASP A 1 134 ? -6.988 20.073 0.404 1.00 94.19 134 ASP A O 1
ATOM 1066 N N . GLY A 1 135 ? -5.818 19.571 -1.446 1.00 91.75 135 GLY A N 1
ATOM 1067 C CA . GLY A 1 135 ? -6.088 20.834 -2.132 1.00 91.75 135 GLY A CA 1
ATOM 1068 C C . GLY A 1 135 ? -5.218 22.013 -1.674 1.00 91.75 135 GLY A C 1
ATOM 1069 O O . GLY A 1 135 ? -5.383 23.117 -2.193 1.00 91.75 135 GLY A O 1
ATOM 1070 N N . SER A 1 136 ? -4.240 21.806 -0.784 1.00 90.25 136 SER A N 1
ATOM 1071 C CA . SER A 1 136 ? -3.307 22.842 -0.294 1.00 90.25 136 SER A CA 1
ATOM 1072 C C . SER A 1 136 ? -2.223 23.271 -1.304 1.00 90.25 136 SER A C 1
ATOM 1074 O O . SER A 1 136 ? -1.228 23.904 -0.951 1.00 90.25 136 SER A O 1
ATOM 1076 N N . CYS A 1 137 ? -2.387 22.955 -2.593 1.00 91.38 137 CYS A N 1
ATOM 1077 C CA . CYS A 1 137 ? -1.392 23.249 -3.627 1.00 91.38 137 CYS A CA 1
ATOM 1078 C C . CYS A 1 137 ? -1.239 24.737 -3.971 1.00 91.38 137 CYS A C 1
ATOM 1080 O O . CYS A 1 137 ? -0.280 25.104 -4.655 1.00 91.38 137 CYS A O 1
ATOM 1082 N N . ALA A 1 138 ? -2.163 25.593 -3.541 1.00 87.31 138 ALA A N 1
ATOM 1083 C CA . ALA A 1 138 ? -1.985 27.035 -3.625 1.00 87.31 138 ALA A CA 1
ATOM 1084 C C . ALA A 1 138 ? -1.109 27.514 -2.458 1.00 87.31 138 ALA A C 1
ATOM 1086 O O . ALA A 1 138 ? -1.330 27.144 -1.308 1.00 87.31 138 ALA A O 1
ATOM 1087 N N . SER A 1 139 ? -0.114 28.350 -2.753 1.00 71.44 139 SER A N 1
ATOM 1088 C CA . SER A 1 139 ? 0.718 28.962 -1.717 1.00 71.44 139 SER A CA 1
ATOM 1089 C C . SER A 1 139 ? -0.124 29.916 -0.869 1.00 71.44 139 SER A C 1
ATOM 1091 O O . SER A 1 139 ? -0.684 30.878 -1.396 1.00 71.44 139 SER A O 1
ATOM 1093 N N . VAL A 1 140 ? -0.185 29.673 0.440 1.00 70.12 140 VAL A N 1
ATOM 1094 C CA . VAL A 1 140 ? -0.670 30.651 1.416 1.00 70.12 140 VAL A CA 1
ATOM 1095 C C . VAL A 1 140 ? 0.515 31.019 2.299 1.00 70.12 140 VAL A C 1
ATOM 1097 O O . VAL A 1 140 ? 0.961 30.223 3.121 1.00 70.12 140 VAL A O 1
ATOM 1100 N N . GLN A 1 141 ? 1.058 32.222 2.117 1.00 67.44 141 GLN A N 1
ATOM 1101 C CA . GLN A 1 141 ? 2.047 32.762 3.046 1.00 67.44 141 GLN A CA 1
ATOM 1102 C C . GLN A 1 141 ? 1.334 33.121 4.353 1.00 67.44 141 GLN A C 1
ATOM 1104 O O . GLN A 1 141 ? 0.548 34.064 4.392 1.00 67.44 141 GLN A O 1
ATOM 1109 N N . GLN A 1 142 ? 1.599 32.373 5.423 1.00 73.00 142 GLN A N 1
ATOM 1110 C CA . GLN A 1 142 ? 1.190 32.749 6.775 1.00 73.00 142 GLN A CA 1
ATOM 1111 C C . GLN A 1 142 ? 2.402 33.299 7.530 1.00 73.00 142 GLN A C 1
ATOM 1113 O O . GLN A 1 142 ? 3.398 32.605 7.709 1.00 73.00 142 GLN A O 1
ATOM 1118 N N . THR A 1 143 ? 2.324 34.556 7.971 1.00 82.19 143 THR A N 1
ATOM 1119 C CA . THR A 1 143 ? 3.381 35.246 8.737 1.00 82.19 143 THR A CA 1
ATOM 1120 C C . THR A 1 143 ? 3.097 35.266 10.242 1.00 82.19 143 THR A C 1
ATOM 1122 O O . THR A 1 143 ? 3.531 36.169 10.953 1.00 82.19 143 THR A O 1
ATOM 1125 N N . THR A 1 144 ? 2.320 34.312 10.748 1.00 85.12 144 THR A N 1
ATOM 1126 C CA . THR A 1 144 ? 1.931 34.268 12.162 1.00 85.12 144 THR A CA 1
ATOM 1127 C C . THR A 1 144 ? 3.053 33.695 13.023 1.00 85.12 144 THR A C 1
ATOM 1129 O O . THR A 1 144 ? 3.545 32.599 12.754 1.00 85.12 144 THR A O 1
ATOM 1132 N N . GLN A 1 145 ? 3.432 34.407 14.085 1.00 88.06 145 GLN A N 1
ATOM 1133 C CA . GLN A 1 145 ? 4.412 33.931 15.059 1.00 88.06 145 GLN A CA 1
ATOM 1134 C C . GLN A 1 145 ? 3.728 33.085 16.142 1.00 88.06 145 GLN A C 1
ATOM 1136 O O . GLN A 1 145 ? 2.724 33.494 16.722 1.00 88.06 145 GLN A O 1
ATOM 1141 N N . PHE A 1 146 ? 4.282 31.906 16.430 1.00 88.50 146 PHE A N 1
ATOM 1142 C CA . PHE A 1 146 ? 3.798 31.024 17.492 1.00 88.50 146 PHE A CA 1
ATOM 1143 C C . PHE A 1 146 ? 4.415 31.408 18.847 1.00 88.50 146 PHE A C 1
ATOM 1145 O O . PHE A 1 146 ? 5.636 31.434 18.983 1.00 88.50 146 PHE A O 1
ATOM 1152 N N . GLY A 1 147 ? 3.571 31.699 19.843 1.00 93.38 147 GLY A N 1
ATOM 1153 C CA . GLY A 1 147 ? 3.979 32.162 21.179 1.00 93.38 147 GLY A CA 1
ATOM 1154 C C . GLY A 1 147 ? 4.152 31.071 22.246 1.00 93.38 147 GLY A C 1
ATOM 1155 O O . GLY A 1 147 ? 4.469 31.396 23.386 1.00 93.38 147 GLY A O 1
ATOM 1156 N N . GLY A 1 148 ? 3.946 29.794 21.903 1.00 93.69 148 GLY A N 1
ATOM 1157 C CA . GLY A 1 148 ? 3.987 28.674 22.852 1.00 93.69 148 GLY A CA 1
ATOM 1158 C C . GLY A 1 148 ? 2.608 28.235 23.357 1.00 93.69 148 GLY A C 1
ATOM 1159 O O . GLY A 1 148 ? 1.585 28.833 23.029 1.00 93.69 148 GLY A O 1
ATOM 1160 N N . PHE A 1 149 ? 2.582 27.162 24.152 1.00 94.25 149 PHE A N 1
ATOM 1161 C CA . PHE A 1 149 ? 1.381 26.666 24.830 1.00 94.25 149 PHE A CA 1
ATOM 1162 C C . PHE A 1 149 ? 1.687 26.349 26.299 1.00 94.25 149 PHE A C 1
ATOM 1164 O O . PHE A 1 149 ? 2.808 25.973 26.638 1.00 94.25 149 PHE A O 1
ATOM 1171 N N . ILE A 1 150 ? 0.683 26.487 27.168 1.00 94.69 150 ILE A N 1
ATOM 1172 C CA . ILE A 1 150 ? 0.744 26.070 28.575 1.00 94.69 150 ILE A CA 1
ATOM 1173 C C . ILE A 1 150 ? -0.101 24.805 28.717 1.00 94.69 150 ILE A C 1
ATOM 1175 O O . ILE A 1 150 ? -1.225 24.752 28.218 1.00 94.69 150 ILE A O 1
ATOM 1179 N N . ARG A 1 151 ? 0.431 23.788 29.400 1.00 94.00 151 ARG A N 1
ATOM 1180 C CA . ARG A 1 151 ? -0.299 22.563 29.749 1.00 94.00 151 ARG A CA 1
ATOM 1181 C C . ARG A 1 151 ? -0.579 22.550 31.247 1.00 94.00 151 ARG A C 1
ATOM 1183 O O . ARG A 1 151 ? 0.333 22.756 32.041 1.00 94.00 151 ARG A O 1
ATOM 1190 N N . THR A 1 152 ? -1.817 22.259 31.619 1.00 93.62 152 THR A N 1
ATOM 1191 C CA . THR A 1 152 ? -2.214 21.971 32.999 1.00 93.62 152 THR A CA 1
ATOM 1192 C C . THR A 1 152 ? -2.416 20.466 33.170 1.00 93.62 152 THR A C 1
ATOM 1194 O O . THR A 1 152 ? -2.850 19.778 32.244 1.00 93.62 152 THR A O 1
ATOM 1197 N N . CYS A 1 153 ? -2.064 19.946 34.343 1.00 90.06 153 CYS A N 1
ATOM 1198 C CA . CYS A 1 153 ? -2.255 18.546 34.713 1.00 90.06 153 CYS A CA 1
ATOM 1199 C C . CYS A 1 153 ? -3.029 18.480 36.031 1.00 90.06 153 CYS A C 1
ATOM 1201 O O . CYS A 1 153 ? -2.841 19.332 36.899 1.00 90.06 153 CYS A O 1
ATOM 1203 N N . THR A 1 154 ? -3.870 17.461 36.176 1.00 91.50 154 THR A N 1
ATOM 1204 C CA . THR A 1 154 ? -4.570 17.118 37.418 1.00 91.50 154 THR A CA 1
ATOM 1205 C C . THR A 1 154 ? -4.099 15.746 37.876 1.00 91.50 154 THR A C 1
ATOM 1207 O O . THR A 1 154 ? -4.034 14.828 37.059 1.00 91.50 154 THR A O 1
ATOM 1210 N N . GLU A 1 155 ? -3.762 15.618 39.157 1.00 84.12 155 GLU A N 1
ATOM 1211 C CA . GLU A 1 155 ? -3.458 14.319 39.762 1.00 84.12 155 GLU A CA 1
ATOM 1212 C C . GLU A 1 155 ? -4.714 13.439 39.765 1.00 84.12 155 GLU A C 1
ATOM 1214 O O . GLU A 1 155 ? -5.814 13.914 40.058 1.00 84.12 155 GLU A O 1
ATOM 1219 N N . ASP A 1 156 ? -4.545 12.165 39.415 1.00 79.69 156 ASP A N 1
ATOM 1220 C CA . ASP A 1 156 ? -5.617 11.174 39.438 1.00 79.69 156 ASP A CA 1
ATOM 1221 C C . ASP A 1 156 ? -5.718 10.574 40.845 1.00 79.69 156 ASP A C 1
ATOM 1223 O O . ASP A 1 156 ? -4.763 9.985 41.354 1.00 79.69 156 ASP A O 1
ATOM 1227 N N . SER A 1 157 ? -6.883 10.692 41.480 1.00 75.69 157 SER A N 1
ATOM 1228 C CA . SER A 1 157 ? -7.131 10.149 42.819 1.00 75.69 157 SER A CA 1
ATOM 1229 C C . SER A 1 157 ? -7.171 8.612 42.876 1.00 75.69 157 SER A C 1
ATOM 1231 O O . SER A 1 157 ? -7.377 8.055 43.953 1.00 75.69 157 SER A O 1
ATOM 1233 N N . HIS A 1 158 ? -7.000 7.916 41.745 1.00 72.69 158 HIS A N 1
ATOM 1234 C CA . HIS A 1 158 ? -7.054 6.454 41.642 1.00 72.69 158 HIS A CA 1
ATOM 1235 C C . HIS A 1 158 ? -5.692 5.737 41.557 1.00 72.69 158 HIS A C 1
ATOM 1237 O O . HIS A 1 158 ? -5.678 4.518 41.382 1.00 72.69 158 HIS A O 1
ATOM 1243 N N . MET A 1 159 ? -4.555 6.424 41.715 1.00 59.88 159 MET A N 1
ATOM 1244 C CA . MET A 1 159 ? -3.251 5.749 41.828 1.00 59.88 159 MET A CA 1
ATOM 1245 C C . MET A 1 159 ? -2.918 5.405 43.295 1.00 59.88 159 MET A C 1
ATOM 1247 O O . MET A 1 159 ? -2.748 6.325 44.097 1.00 59.88 159 MET A O 1
ATOM 1251 N N . PRO A 1 160 ? -2.808 4.115 43.684 1.00 63.16 160 PRO A N 1
ATOM 1252 C CA . PRO A 1 160 ? -2.272 3.750 44.993 1.00 63.16 160 PRO A CA 1
ATOM 1253 C C . PRO A 1 160 ? -0.758 4.018 45.044 1.00 63.16 160 PRO A C 1
ATOM 1255 O O . PRO A 1 160 ? -0.053 3.744 44.071 1.00 63.16 160 PRO A O 1
ATOM 1258 N N . GLN A 1 161 ? -0.300 4.572 46.175 1.00 58.00 161 GLN A N 1
ATOM 1259 C CA . GLN A 1 161 ? 1.118 4.778 46.513 1.00 58.00 161 GLN A CA 1
ATOM 1260 C C . GLN A 1 161 ? 1.886 3.462 46.641 1.00 58.00 161 GLN A C 1
ATOM 1262 O O . GLN A 1 161 ? 1.291 2.480 47.144 1.00 58.00 161 GLN A O 1
#

Secondary structure (DSSP, 8-state):
-HHHHHHHHHHGGGT--S-S---S---HHHHHHHHHT-S-------SSSPP-TT--HHHHHHHHTTS----------GGGG--TTT-TTS-HHHHHHHHHHHHHHHHHHHHHT--EEB--TTSTTB-TT--EE-STTS-----PPP----------TT---